Protein AF-A0A8H6IB47-F1 (afdb_monomer)

InterPro domains:
  IPR002100 Transcription factor, MADS-box [PF00319] (3-39)
  IPR002100 Transcription factor, MADS-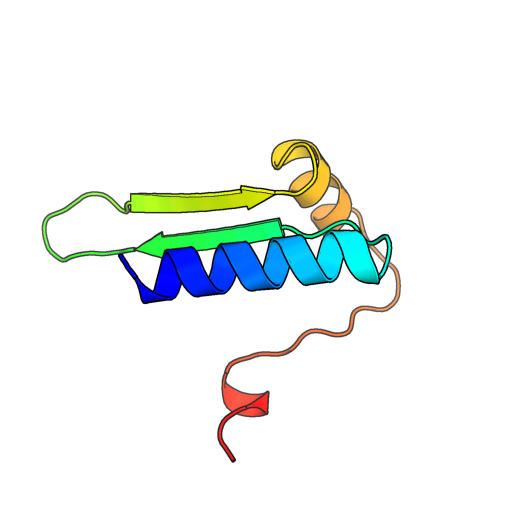box [PR00404] (2-17)
  IPR002100 Transcription factor, MADS-box [PR00404] (17-38)
  IPR002100 Transcription factor, MADS-box [PS50066] (1-30)
  IPR002100 Transcription factor, MADS-box [SM00432] (3-43)
  IPR036879 Transcription factor, MADS-box superfamily [G3DSA:3.40.1810.10] (1-69)
  IPR036879 Transcription factor, MADS-box superfamily [SSF55455] (2-59)
  IPR050142 MADS-box/MEF2 Transcription Factor [PTHR48019] (2-54)

Secondary structure (DSSP, 8-state):
-HHHHHHHHHHHHHHHHHT---EEEEEE--TTSPPEEEEEESS-HHHHHHHHHH--S------GGGS--

Solvent-accessible surface area (backbone atoms only — not comparable to full-atom values): 4545 Å² total; per-residue (Å²): 112,68,67,61,54,53,49,54,51,52,51,51,51,48,24,64,77,68,74,45,89,48,73,47,83,44,78,48,77,46,91,99,51,76,69,43,80,47,74,50,52,78,69,60,62,68,58,54,50,52,52,59,76,68,59,84,70,93,78,94,81,82,58,74,80,79,70,69,124

Organism: NCBI:txid980116

pLDDT: mean 94.83, std 5.78, range [64.19, 98.31]

Mean predicted aligned error: 3.49 Å

Sequence (69 aa):
LQRKNGLFKKVYELGVLCSVDVAVIIFEERAGHHAKLYEYCSTDIRDMVSRHMRHDGEKDAKGPSDFSG

Radius of gyration: 14.22 Å; Cα contacts (8 Å, |Δi|>4): 46; chains: 1; bounding box: 32×25×33 Å

Structure (mmCIF, N/CA/C/O backbone):
data_AF-A0A8H6IB47-F1
#
_entry.id   AF-A0A8H6IB47-F1
#
loop_
_atom_site.group_PDB
_atom_site.id
_atom_site.type_symbol
_atom_site.label_atom_id
_atom_site.label_alt_id
_atom_site.label_comp_id
_atom_site.label_asym_id
_atom_site.label_entity_id
_atom_site.label_seq_id
_atom_site.pdbx_PDB_ins_code
_atom_site.Cartn_x
_atom_site.Cartn_y
_atom_site.Cartn_z
_atom_site.occupancy
_atom_site.B_iso_or_equiv
_atom_site.auth_seq_id
_atom_site.auth_comp_id
_atom_site.auth_asym_id
_atom_site.auth_atom_id
_atom_site.pdbx_PDB_model_num
ATOM 1 N N . LEU A 1 1 ? 0.893 6.003 16.196 1.00 64.19 1 LEU A N 1
ATOM 2 C CA . LEU A 1 1 ? 1.284 6.881 15.063 1.00 64.19 1 LEU A CA 1
ATOM 3 C C . LEU A 1 1 ? 2.685 6.570 14.517 1.00 64.19 1 LEU A C 1
ATOM 5 O O . LEU A 1 1 ? 2.818 6.383 13.315 1.00 64.19 1 LEU A O 1
ATOM 9 N N . GLN A 1 2 ? 3.708 6.450 15.375 1.00 78.62 2 GLN A N 1
ATOM 10 C CA . GLN A 1 2 ? 5.107 6.249 14.952 1.00 78.62 2 GLN A CA 1
ATOM 11 C C . GLN A 1 2 ? 5.343 4.974 14.117 1.00 78.62 2 GLN A C 1
ATOM 13 O O . GLN A 1 2 ? 5.945 5.062 13.052 1.00 78.62 2 GLN A O 1
ATOM 18 N N . ARG A 1 3 ? 4.806 3.812 14.527 1.00 90.12 3 ARG A N 1
ATOM 19 C CA . ARG A 1 3 ? 4.974 2.545 13.778 1.00 90.12 3 ARG A CA 1
ATOM 20 C C . ARG A 1 3 ? 4.400 2.605 12.358 1.00 90.12 3 ARG A C 1
ATOM 22 O O . ARG A 1 3 ? 5.064 2.193 11.417 1.00 90.12 3 ARG A O 1
ATOM 29 N N . LYS A 1 4 ? 3.210 3.193 12.198 1.00 91.56 4 LYS A N 1
ATOM 30 C CA . LYS A 1 4 ? 2.564 3.395 10.890 1.00 91.56 4 LYS A CA 1
ATOM 31 C C . LYS A 1 4 ? 3.418 4.270 9.970 1.00 91.56 4 LYS A C 1
ATOM 33 O O . LYS A 1 4 ? 3.601 3.943 8.806 1.00 91.56 4 LYS A O 1
ATOM 38 N N . ASN A 1 5 ? 3.954 5.374 10.492 1.00 91.31 5 ASN A N 1
ATOM 39 C CA . ASN A 1 5 ? 4.810 6.260 9.701 1.00 91.31 5 ASN A CA 1
ATOM 40 C C . ASN A 1 5 ? 6.123 5.563 9.306 1.00 91.31 5 ASN A C 1
ATOM 42 O O . ASN A 1 5 ? 6.569 5.716 8.175 1.00 91.31 5 ASN A O 1
ATOM 46 N N . GLY A 1 6 ? 6.702 4.752 10.201 1.00 96.25 6 GLY A N 1
ATOM 47 C CA . GLY A 1 6 ? 7.863 3.918 9.884 1.00 96.25 6 GLY A CA 1
ATOM 48 C C . GLY A 1 6 ? 7.577 2.883 8.791 1.00 96.25 6 GLY A C 1
ATOM 49 O O . GLY A 1 6 ? 8.389 2.722 7.885 1.00 96.25 6 GLY A O 1
ATOM 50 N N . LEU A 1 7 ? 6.409 2.233 8.834 1.00 96.31 7 LEU A N 1
ATOM 51 C CA . LEU A 1 7 ? 5.966 1.309 7.788 1.00 96.31 7 LEU A CA 1
ATOM 52 C C . LEU A 1 7 ? 5.837 2.022 6.438 1.00 96.31 7 LEU A C 1
ATOM 54 O O . LEU A 1 7 ? 6.428 1.574 5.465 1.00 96.31 7 LEU A O 1
ATOM 58 N N . PHE A 1 8 ? 5.134 3.155 6.382 1.00 97.00 8 PHE A N 1
ATOM 59 C CA . PHE A 1 8 ? 4.965 3.903 5.132 1.00 97.00 8 PHE A CA 1
ATOM 60 C C . PHE A 1 8 ? 6.296 4.389 4.555 1.00 97.00 8 PHE A C 1
ATOM 62 O O . PHE A 1 8 ? 6.487 4.321 3.346 1.00 97.00 8 PHE A O 1
ATOM 69 N N . LYS A 1 9 ? 7.250 4.792 5.404 1.00 97.3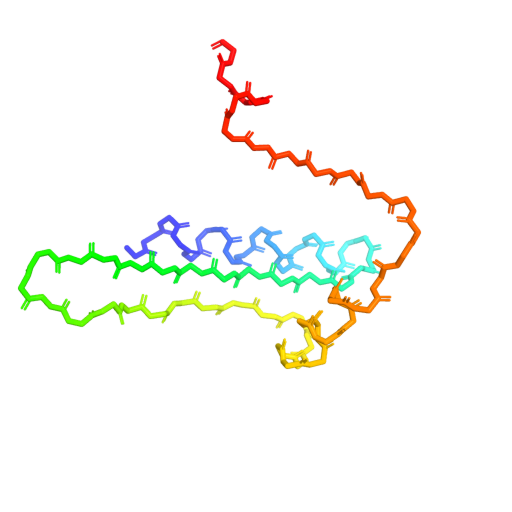1 9 LYS A N 1
ATOM 70 C CA . LYS A 1 9 ? 8.601 5.137 4.950 1.00 97.31 9 LYS A CA 1
ATOM 71 C C . LYS A 1 9 ? 9.309 3.938 4.309 1.00 97.31 9 LYS A C 1
ATOM 73 O O . LYS A 1 9 ? 9.854 4.081 3.223 1.00 97.31 9 LYS A O 1
ATOM 78 N N . LYS A 1 10 ? 9.253 2.759 4.938 1.00 97.56 10 LYS A N 1
ATOM 79 C CA . LYS A 1 10 ? 9.847 1.528 4.385 1.00 97.56 10 LYS A CA 1
ATOM 80 C C . LYS A 1 10 ? 9.202 1.105 3.066 1.00 97.56 10 LYS A C 1
ATOM 82 O O . LYS A 1 10 ? 9.902 0.674 2.160 1.00 97.56 10 LYS A O 1
ATOM 87 N N . VAL A 1 11 ? 7.880 1.224 2.958 1.00 97.56 11 VAL A N 1
ATOM 88 C CA . VAL A 1 11 ? 7.135 0.879 1.737 1.00 97.56 11 VAL A CA 1
ATOM 89 C C . VAL A 1 11 ? 7.496 1.841 0.603 1.00 97.56 11 VAL A C 1
ATOM 91 O O . VAL A 1 11 ? 7.756 1.390 -0.506 1.00 97.56 11 VAL A O 1
ATOM 94 N N . TYR A 1 12 ? 7.598 3.143 0.890 1.00 97.81 12 TYR A N 1
ATOM 95 C CA . TYR A 1 12 ? 8.106 4.132 -0.064 1.00 97.81 12 TYR A CA 1
ATOM 96 C C . TYR A 1 12 ? 9.532 3.805 -0.530 1.00 97.81 12 TYR A C 1
ATOM 98 O O . TYR A 1 12 ? 9.789 3.765 -1.730 1.00 97.81 12 TYR A O 1
ATOM 106 N N . GLU A 1 13 ? 10.447 3.536 0.408 1.00 98.25 13 GLU A N 1
ATOM 107 C CA . GLU A 1 13 ? 11.829 3.155 0.092 1.00 98.25 13 GLU A CA 1
ATOM 108 C C . GLU A 1 13 ? 11.869 1.913 -0.809 1.00 98.25 13 GLU A C 1
ATOM 110 O O . GLU A 1 13 ? 12.580 1.919 -1.809 1.00 98.25 13 GLU A O 1
ATOM 115 N N . LEU A 1 14 ? 11.068 0.884 -0.508 1.00 98.00 14 LEU A N 1
ATOM 116 C CA . LEU A 1 14 ? 10.958 -0.327 -1.324 1.00 98.00 14 LEU A CA 1
ATOM 117 C C . LEU A 1 14 ? 10.469 -0.025 -2.748 1.00 98.00 14 LEU A C 1
ATOM 119 O O . LEU A 1 14 ? 11.082 -0.488 -3.708 1.00 98.00 14 LEU A O 1
ATOM 123 N N . GLY A 1 15 ? 9.399 0.764 -2.888 1.00 97.56 15 GLY A N 1
ATOM 124 C CA . GLY A 1 15 ? 8.849 1.137 -4.194 1.00 97.56 15 GLY A CA 1
ATOM 125 C C . GLY A 1 15 ? 9.872 1.860 -5.072 1.00 97.56 15 GLY A C 1
ATOM 126 O O . GLY A 1 15 ? 10.042 1.515 -6.240 1.00 97.56 15 GLY A O 1
ATOM 127 N N . VAL A 1 16 ? 10.621 2.803 -4.486 1.00 96.81 16 VAL A N 1
ATOM 128 C CA . VAL A 1 16 ? 11.676 3.552 -5.189 1.00 96.81 16 VAL A CA 1
ATOM 129 C C . VAL A 1 16 ? 12.871 2.663 -5.533 1.00 96.81 16 VAL A C 1
ATOM 131 O O . VAL A 1 16 ? 13.319 2.660 -6.677 1.00 96.81 16 VAL A O 1
ATOM 134 N N . LEU A 1 17 ? 13.400 1.907 -4.567 1.00 98.31 17 LEU A N 1
ATOM 135 C CA . LEU A 1 17 ? 14.630 1.125 -4.743 1.00 98.31 17 LEU A CA 1
ATOM 136 C C . LEU A 1 17 ? 14.456 -0.040 -5.716 1.00 98.31 17 LEU A C 1
ATOM 138 O O . LEU A 1 17 ? 15.381 -0.364 -6.456 1.00 98.31 17 LEU A O 1
ATOM 142 N N . CYS A 1 18 ? 13.283 -0.668 -5.713 1.00 98.06 18 CYS A N 1
ATOM 143 C CA . CYS A 1 18 ? 1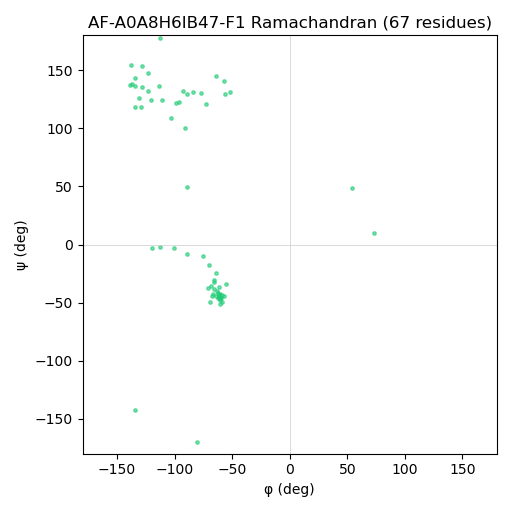3.011 -1.835 -6.543 1.00 98.06 18 CYS A CA 1
ATOM 144 C C . CYS A 1 18 ? 12.216 -1.505 -7.812 1.00 98.06 18 CYS A C 1
ATOM 146 O O . CYS A 1 18 ? 12.008 -2.403 -8.621 1.00 98.06 18 CYS A O 1
ATOM 148 N N . SER A 1 19 ? 11.802 -0.246 -8.015 1.00 97.06 19 SER A N 1
ATOM 149 C CA . SER A 1 19 ? 10.961 0.173 -9.151 1.00 97.06 19 SER A CA 1
ATOM 150 C C . SER A 1 19 ? 9.674 -0.655 -9.268 1.00 97.06 19 SER A C 1
ATOM 152 O O . SER A 1 19 ? 9.339 -1.172 -10.333 1.00 97.06 19 SER A O 1
ATOM 154 N N . VAL A 1 20 ? 8.968 -0.807 -8.146 1.00 97.44 20 VAL A N 1
ATOM 155 C CA . VAL A 1 20 ? 7.735 -1.602 -8.040 1.00 97.44 20 VAL A CA 1
ATOM 156 C C . VAL A 1 20 ? 6.572 -0.760 -7.528 1.00 97.44 20 VAL A C 1
ATOM 158 O O . VAL A 1 20 ? 6.749 0.123 -6.688 1.00 97.44 20 VAL A O 1
ATOM 161 N N . ASP A 1 21 ? 5.365 -1.083 -7.992 1.00 97.75 21 ASP A N 1
ATOM 162 C CA . ASP A 1 21 ? 4.134 -0.525 -7.437 1.00 97.75 21 ASP A CA 1
ATOM 163 C C . ASP A 1 21 ? 3.795 -1.205 -6.110 1.00 97.75 21 ASP A C 1
ATOM 165 O O . ASP A 1 21 ? 3.762 -2.434 -6.011 1.00 97.75 21 ASP A O 1
ATOM 169 N N . VAL A 1 22 ? 3.509 -0.407 -5.084 1.00 97.62 22 VAL A N 1
ATOM 170 C CA . VAL A 1 22 ? 3.223 -0.892 -3.731 1.00 97.62 22 VAL A CA 1
ATOM 171 C C . VAL A 1 22 ? 2.038 -0.148 -3.130 1.00 97.62 22 VAL A C 1
ATOM 173 O O . VAL A 1 22 ? 1.909 1.073 -3.236 1.00 97.62 22 VAL A O 1
ATOM 176 N N . ALA A 1 23 ? 1.169 -0.896 -2.456 1.00 97.62 23 ALA A N 1
ATOM 177 C CA . ALA A 1 23 ? 0.029 -0.363 -1.728 1.00 97.62 23 ALA A CA 1
ATOM 178 C C . ALA A 1 23 ? -0.068 -1.018 -0.348 1.00 97.62 23 ALA A C 1
ATOM 180 O O . ALA A 1 23 ? 0.200 -2.208 -0.187 1.00 97.62 23 ALA A O 1
ATOM 181 N N . VAL A 1 24 ? -0.462 -0.233 0.649 1.00 97.50 24 VAL A N 1
ATOM 182 C CA . VAL A 1 24 ? -0.741 -0.688 2.011 1.00 97.50 24 VAL A CA 1
ATOM 183 C C . VAL A 1 24 ? -2.091 -0.133 2.425 1.00 97.50 24 VAL A C 1
ATOM 185 O O . VAL A 1 24 ? -2.295 1.077 2.380 1.00 97.50 24 VAL A O 1
ATOM 188 N N . ILE A 1 25 ? -2.982 -1.018 2.865 1.00 97.00 25 ILE A N 1
ATOM 189 C CA . ILE A 1 25 ? -4.320 -0.698 3.367 1.00 97.00 25 ILE A CA 1
ATOM 190 C C . ILE A 1 25 ? -4.394 -1.205 4.808 1.00 97.00 25 ILE A C 1
ATOM 192 O O . ILE A 1 25 ? -4.120 -2.374 5.070 1.00 97.00 25 ILE A O 1
ATOM 196 N N . ILE A 1 26 ? -4.729 -0.327 5.754 1.00 96.19 26 ILE A N 1
ATOM 197 C CA . ILE A 1 26 ? -4.829 -0.647 7.182 1.00 96.19 26 ILE A CA 1
ATOM 198 C C . ILE A 1 26 ? -6.177 -0.155 7.693 1.00 96.19 26 ILE A C 1
ATOM 200 O O . ILE A 1 26 ? -6.431 1.050 7.720 1.00 96.19 26 ILE A O 1
ATOM 204 N N . PHE A 1 27 ? -7.001 -1.081 8.169 1.00 96.06 27 PHE A N 1
ATOM 205 C CA . PHE A 1 27 ? -8.199 -0.760 8.935 1.00 96.06 27 PHE A CA 1
ATOM 206 C C . PHE A 1 27 ? -7.886 -0.853 10.427 1.00 96.06 27 PHE A C 1
ATOM 208 O O . PHE A 1 27 ? -7.423 -1.881 10.918 1.00 96.06 27 PHE A O 1
ATOM 215 N N . GLU A 1 28 ? -8.108 0.241 11.150 1.00 93.88 28 GLU A N 1
ATOM 216 C CA . GLU A 1 28 ? -8.037 0.275 12.607 1.00 93.88 28 GLU A CA 1
ATOM 217 C C . GLU A 1 28 ? -9.461 0.270 13.169 1.00 93.88 28 GLU A C 1
ATOM 219 O O . GLU A 1 28 ? -10.179 1.268 13.066 1.00 93.88 28 GLU A O 1
ATOM 224 N N . GLU A 1 29 ? -9.859 -0.848 13.774 1.00 94.81 29 GLU A N 1
ATOM 225 C CA . GLU A 1 29 ? -11.117 -0.957 14.510 1.00 94.81 29 GLU A CA 1
ATOM 226 C C . GLU A 1 29 ? -10.893 -0.658 15.993 1.00 94.81 29 GLU A C 1
ATOM 228 O O . GLU A 1 29 ? -9.976 -1.179 16.631 1.00 94.81 29 GLU A O 1
ATOM 233 N N . ARG A 1 30 ? -11.743 0.201 16.558 1.00 93.06 30 ARG A N 1
ATOM 234 C CA . ARG A 1 30 ? -11.791 0.467 17.997 1.00 93.06 30 ARG A CA 1
ATOM 235 C C . ARG A 1 30 ? -13.227 0.309 18.460 1.00 93.06 30 ARG A C 1
ATOM 237 O O . ARG A 1 30 ? -14.135 0.834 17.821 1.00 93.06 30 ARG A O 1
ATOM 244 N N . ALA A 1 31 ? -13.431 -0.374 19.585 1.00 94.06 31 ALA A N 1
ATOM 245 C CA . ALA A 1 31 ? -14.761 -0.538 20.159 1.00 94.06 31 ALA A CA 1
ATOM 246 C C . ALA A 1 31 ? -15.459 0.828 20.317 1.00 94.06 31 ALA A C 1
ATOM 248 O O . ALA A 1 31 ? -14.862 1.798 20.795 1.00 94.06 31 ALA A O 1
ATOM 249 N N . GLY A 1 32 ? -16.709 0.910 19.859 1.00 94.00 32 GLY A N 1
ATOM 250 C CA . GLY A 1 32 ? -17.514 2.133 19.912 1.00 94.00 32 GLY A CA 1
ATOM 251 C C . GLY A 1 32 ? -17.118 3.238 18.924 1.00 94.00 32 GLY A C 1
ATOM 252 O O . GLY A 1 32 ? -17.627 4.346 19.048 1.00 94.00 32 GLY A O 1
ATOM 253 N N . HIS A 1 33 ? -16.228 2.975 17.961 1.00 94.25 33 HIS A N 1
ATOM 254 C CA . HIS A 1 33 ? -15.821 3.943 16.939 1.00 94.25 33 HIS A CA 1
ATOM 255 C C . HIS A 1 33 ? -15.943 3.345 15.535 1.00 94.25 33 HIS A C 1
ATOM 257 O O . HIS A 1 33 ? -15.819 2.136 15.347 1.00 94.25 33 HIS A O 1
ATOM 263 N N . HIS A 1 34 ? -16.141 4.202 14.531 1.00 95.06 34 HIS A N 1
ATOM 264 C CA . HIS A 1 34 ? -16.043 3.786 13.133 1.00 95.06 34 HIS A CA 1
ATOM 265 C C . HIS A 1 34 ? -14.615 3.341 12.800 1.00 95.06 34 HIS A C 1
ATOM 267 O O . HIS A 1 34 ? -13.644 3.927 13.293 1.00 95.06 34 HIS A O 1
ATOM 273 N N . ALA A 1 35 ? -14.498 2.330 11.935 1.00 96.00 35 ALA A N 1
ATOM 274 C CA . ALA A 1 35 ? -13.216 1.879 11.420 1.00 96.00 35 ALA A CA 1
ATOM 275 C C . ALA A 1 35 ? -12.478 3.047 10.761 1.00 96.00 35 ALA A C 1
ATOM 277 O O . ALA A 1 35 ? -13.028 3.765 9.921 1.00 96.00 35 ALA A O 1
ATOM 278 N N . LYS A 1 36 ? -11.220 3.240 11.149 1.00 95.62 36 LYS A N 1
ATOM 279 C CA . LYS A 1 36 ? -10.370 4.261 10.554 1.00 95.62 36 LYS A CA 1
ATOM 280 C C . LYS A 1 36 ? -9.469 3.623 9.510 1.00 95.62 36 LYS A C 1
ATOM 282 O O . LYS A 1 36 ? -8.682 2.735 9.830 1.00 95.62 36 LYS A O 1
ATOM 287 N N . LEU A 1 37 ? -9.572 4.107 8.278 1.00 95.62 37 LEU A N 1
ATOM 288 C CA . LEU A 1 37 ? -8.703 3.708 7.180 1.00 95.62 37 LEU A CA 1
ATOM 289 C C . LEU A 1 37 ? -7.408 4.527 7.211 1.00 95.62 37 LEU A C 1
ATOM 291 O O . LEU A 1 37 ? -7.431 5.758 7.293 1.00 95.62 37 LEU A O 1
ATOM 295 N N . TYR A 1 38 ? -6.279 3.836 7.115 1.00 95.81 38 TYR A N 1
ATOM 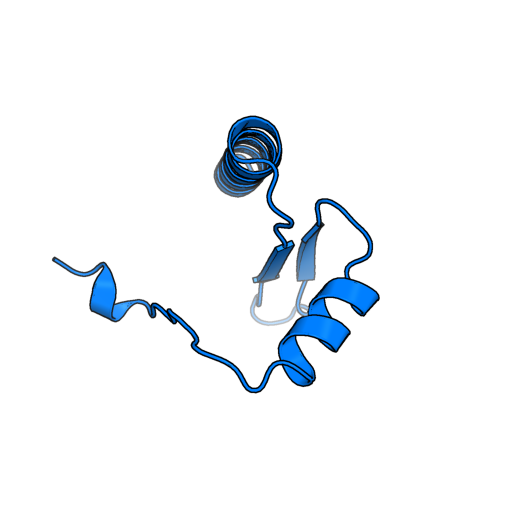296 C CA . TYR A 1 38 ? -5.001 4.424 6.747 1.00 95.81 38 TYR A CA 1
ATOM 297 C C . TYR A 1 38 ? -4.461 3.696 5.531 1.00 95.81 38 TYR A C 1
ATOM 299 O O . TYR A 1 38 ? -4.368 2.471 5.534 1.00 95.81 38 TYR A O 1
ATOM 307 N N . GLU A 1 39 ? -4.023 4.454 4.539 1.00 96.69 39 GLU A N 1
ATOM 308 C CA . GLU A 1 39 ? -3.468 3.885 3.323 1.00 96.69 39 GLU A CA 1
ATOM 309 C C . GLU A 1 39 ? -2.225 4.634 2.856 1.00 96.69 39 GLU A C 1
ATOM 311 O O . GLU A 1 39 ? -2.006 5.806 3.176 1.00 96.69 39 GLU A O 1
ATOM 316 N N . TYR A 1 40 ? -1.397 3.906 2.123 1.00 97.31 40 TYR A N 1
ATOM 317 C CA . TYR A 1 40 ? -0.323 4.428 1.298 1.00 97.31 40 TYR A CA 1
ATOM 318 C C . TYR A 1 40 ? -0.398 3.704 -0.043 1.00 97.31 40 TYR A C 1
ATOM 320 O O . TYR A 1 40 ? -0.552 2.483 -0.076 1.00 97.31 40 TYR A O 1
ATOM 328 N N . CYS A 1 41 ? -0.254 4.437 -1.138 1.00 97.75 41 CYS A N 1
ATOM 329 C CA . CYS A 1 41 ? -0.130 3.878 -2.472 1.00 97.75 41 CYS A CA 1
ATOM 330 C C . CYS A 1 41 ? 0.948 4.662 -3.216 1.00 97.75 41 CYS A C 1
ATOM 332 O O . CYS A 1 41 ? 1.003 5.887 -3.099 1.00 97.75 41 CYS A O 1
ATOM 334 N N . SER A 1 42 ? 1.814 3.968 -3.954 1.00 97.31 42 SER A N 1
ATOM 335 C CA . SER A 1 42 ? 2.769 4.621 -4.854 1.00 97.31 42 SER A CA 1
ATOM 336 C C . SER A 1 42 ? 2.083 5.259 -6.072 1.00 97.31 42 SER A C 1
ATOM 338 O O . SER A 1 42 ? 2.679 6.118 -6.716 1.00 97.31 42 SER A O 1
ATOM 340 N N . THR A 1 43 ? 0.841 4.856 -6.370 1.00 94.88 43 THR A N 1
ATOM 341 C CA . THR A 1 43 ? 0.009 5.31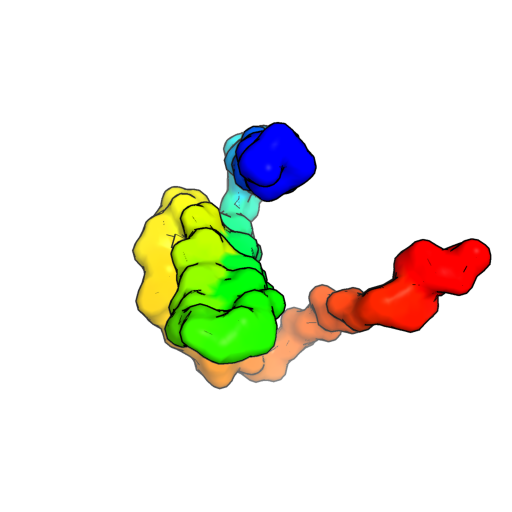5 -7.495 1.00 94.88 43 THR A CA 1
ATOM 342 C C . THR A 1 43 ? -1.432 5.623 -7.025 1.00 94.88 43 THR A C 1
ATOM 344 O O . THR A 1 43 ? -1.606 6.175 -5.937 1.00 94.88 43 THR A O 1
ATOM 347 N N . ASP A 1 44 ? -2.473 5.315 -7.817 1.00 96.69 44 ASP A N 1
ATOM 348 C CA . ASP A 1 44 ? -3.884 5.399 -7.400 1.00 96.69 44 ASP A CA 1
ATOM 349 C C . ASP A 1 44 ? -4.338 4.066 -6.777 1.00 96.69 44 ASP A C 1
ATOM 351 O O . ASP A 1 44 ? -4.173 2.981 -7.345 1.00 96.69 44 ASP A O 1
ATOM 355 N N . ILE A 1 45 ? -4.939 4.146 -5.587 1.00 97.69 45 ILE A N 1
ATOM 356 C CA . ILE A 1 45 ? -5.348 2.961 -4.825 1.00 97.69 45 ILE A CA 1
ATOM 357 C C . ILE A 1 45 ? -6.455 2.158 -5.520 1.00 97.69 45 ILE A C 1
ATOM 359 O O . ILE A 1 45 ? -6.480 0.931 -5.420 1.00 97.69 45 ILE A O 1
ATOM 363 N N . ARG A 1 46 ? -7.357 2.812 -6.260 1.00 97.44 46 ARG A N 1
ATOM 364 C CA . ARG A 1 46 ? -8.456 2.140 -6.971 1.00 97.44 46 ARG A CA 1
ATOM 365 C C . ARG A 1 46 ? -7.919 1.340 -8.147 1.00 97.44 46 ARG A C 1
ATOM 367 O O . ARG A 1 46 ? -8.396 0.228 -8.382 1.00 97.44 46 ARG A O 1
ATOM 374 N N . ASP A 1 47 ? -6.908 1.863 -8.832 1.00 97.62 47 ASP A N 1
ATOM 375 C CA . ASP A 1 47 ? -6.233 1.157 -9.918 1.00 97.62 47 ASP A CA 1
ATOM 376 C C . ASP A 1 47 ? -5.459 -0.054 -9.386 1.00 97.62 47 ASP A C 1
ATOM 378 O O . ASP A 1 47 ? -5.590 -1.152 -9.930 1.00 97.62 47 ASP A O 1
ATOM 382 N N . MET A 1 48 ? -4.732 0.100 -8.271 1.00 97.38 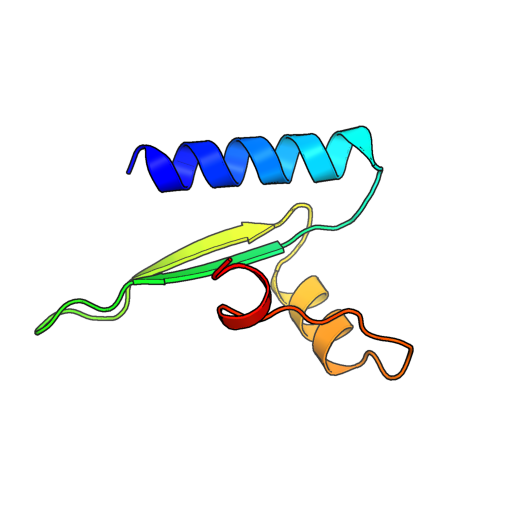48 MET A N 1
ATOM 383 C CA . MET A 1 48 ? -4.021 -1.007 -7.615 1.00 97.38 48 MET A CA 1
ATOM 384 C C . MET A 1 48 ? -4.962 -2.123 -7.152 1.00 97.38 48 MET A C 1
ATOM 386 O O . MET A 1 48 ? -4.699 -3.300 -7.414 1.00 97.38 48 MET A O 1
ATOM 390 N N . VAL A 1 49 ? -6.083 -1.776 -6.512 1.00 97.75 49 VAL A N 1
ATOM 391 C CA . VAL A 1 49 ? -7.097 -2.763 -6.107 1.00 97.75 49 VAL A CA 1
ATOM 392 C C . VAL A 1 49 ? -7.723 -3.425 -7.333 1.00 97.75 49 VAL A C 1
ATOM 394 O O . VAL A 1 49 ? -7.829 -4.649 -7.377 1.00 97.75 49 VAL A O 1
ATOM 397 N N . SER A 1 50 ? -8.071 -2.656 -8.367 1.00 97.75 50 SER A N 1
ATOM 398 C CA . SER A 1 50 ? -8.640 -3.204 -9.605 1.00 97.75 50 SER A CA 1
ATOM 399 C C . SER A 1 50 ? -7.679 -4.169 -10.302 1.00 97.75 50 SER A C 1
ATOM 401 O O . SER A 1 50 ? -8.095 -5.246 -10.733 1.00 97.75 50 SER A O 1
ATOM 403 N N . ARG A 1 51 ? -6.387 -3.822 -10.378 1.00 96.88 51 ARG A N 1
ATOM 404 C CA . ARG A 1 51 ? -5.320 -4.681 -10.911 1.00 96.88 51 ARG A CA 1
ATOM 405 C C . ARG A 1 51 ? -5.181 -5.961 -10.090 1.00 96.88 51 ARG A C 1
ATOM 407 O O . ARG A 1 51 ? -5.102 -7.034 -10.676 1.00 96.88 51 ARG A O 1
ATOM 414 N N . HIS A 1 52 ? -5.211 -5.867 -8.760 1.00 96.75 52 HIS A N 1
ATOM 415 C CA . HIS A 1 52 ? -5.161 -7.034 -7.876 1.00 96.75 52 HIS A CA 1
ATOM 416 C C . HIS A 1 52 ? -6.357 -7.977 -8.083 1.00 96.75 52 HIS A C 1
ATOM 418 O O . HIS A 1 52 ? -6.167 -9.186 -8.211 1.00 96.75 52 HIS A O 1
ATOM 424 N N . MET A 1 53 ? -7.579 -7.438 -8.165 1.00 96.88 53 MET A N 1
ATOM 425 C CA . MET A 1 53 ? -8.798 -8.238 -8.354 1.00 96.88 53 MET A CA 1
AT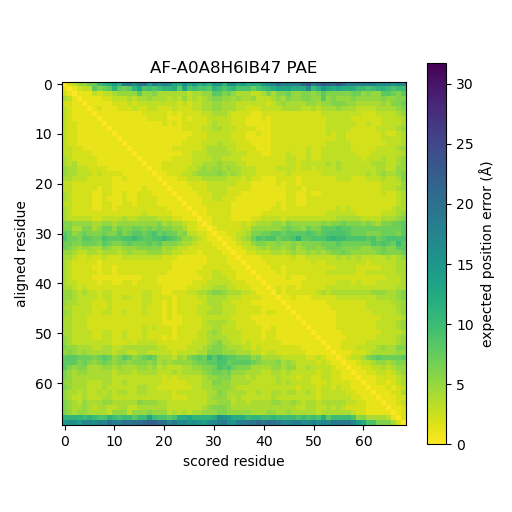OM 426 C C . MET A 1 53 ? -8.845 -8.948 -9.712 1.00 96.88 53 MET A C 1
ATOM 428 O O . MET A 1 53 ? -9.437 -10.018 -9.817 1.00 96.88 53 MET A O 1
ATOM 432 N N . ARG A 1 54 ? -8.235 -8.358 -10.746 1.00 97.06 54 ARG A N 1
ATOM 433 C CA . ARG A 1 54 ? -8.183 -8.922 -12.104 1.00 97.06 54 ARG A CA 1
ATOM 434 C C . ARG A 1 54 ? -6.986 -9.845 -12.341 1.00 97.06 54 ARG A C 1
ATOM 436 O O . ARG A 1 54 ? -6.928 -10.464 -13.394 1.00 97.06 54 ARG A O 1
ATOM 443 N N . HIS A 1 55 ? -6.035 -9.921 -11.407 1.00 96.56 55 HIS A N 1
ATOM 444 C CA . HIS A 1 55 ? -4.823 -10.728 -11.569 1.00 96.56 55 HIS A CA 1
ATOM 445 C C . HIS A 1 55 ? -5.137 -12.223 -11.458 1.00 96.56 55 HIS A C 1
ATOM 447 O O . HIS A 1 55 ? -5.606 -12.687 -10.412 1.00 96.56 55 HIS A O 1
ATOM 453 N N . ASP A 1 56 ? -4.833 -12.972 -12.513 1.00 95.12 56 ASP A N 1
ATOM 454 C CA . ASP A 1 56 ? -5.030 -14.421 -12.651 1.00 95.12 56 ASP A CA 1
ATOM 455 C C . ASP A 1 56 ? -3.710 -15.216 -12.727 1.00 95.12 56 ASP A C 1
ATOM 457 O O . ASP A 1 56 ? -3.732 -16.445 -12.763 1.00 95.12 56 ASP A O 1
ATOM 461 N N . GLY A 1 57 ? -2.564 -14.529 -12.700 1.00 96.12 57 GLY A N 1
ATOM 462 C CA . GLY A 1 57 ? -1.239 -15.146 -12.695 1.00 96.12 57 GLY A CA 1
ATOM 463 C C . GLY A 1 57 ? -0.777 -15.641 -11.320 1.00 96.12 57 GLY A C 1
ATOM 464 O O . GLY A 1 57 ? -1.525 -15.653 -10.340 1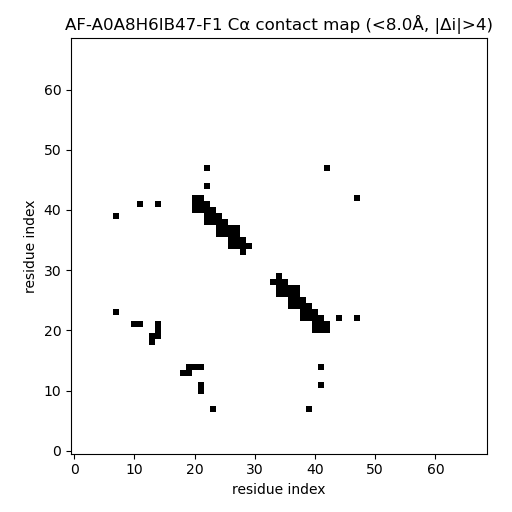.00 96.12 57 GLY A O 1
ATOM 465 N N . GLU A 1 58 ? 0.504 -16.014 -11.245 1.00 96.12 58 GLU A N 1
ATOM 466 C CA . GLU A 1 58 ? 1.158 -16.447 -10.006 1.00 96.12 58 GLU A CA 1
ATOM 467 C C . GLU A 1 58 ? 1.059 -15.373 -8.908 1.00 96.12 58 GLU A C 1
ATOM 469 O O . GLU A 1 58 ? 1.144 -14.166 -9.172 1.00 96.12 58 GLU A O 1
ATOM 474 N N . LYS A 1 59 ? 0.842 -15.825 -7.668 1.00 94.62 59 LYS A N 1
ATOM 475 C CA . LYS A 1 59 ? 0.671 -14.989 -6.477 1.00 94.62 59 LYS A CA 1
ATOM 476 C C . LYS A 1 59 ? 1.504 -15.563 -5.333 1.00 94.62 59 LYS A C 1
ATOM 478 O O . LYS A 1 59 ? 1.214 -16.662 -4.869 1.00 94.62 59 LYS A O 1
ATOM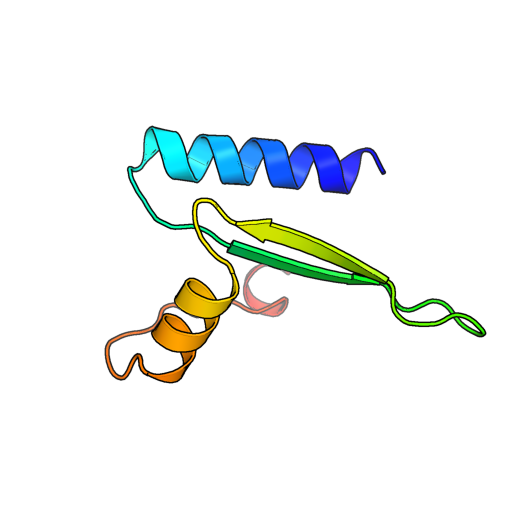 483 N N . ASP A 1 60 ? 2.472 -14.792 -4.842 1.00 95.06 60 ASP A N 1
ATOM 484 C CA . ASP A 1 60 ? 3.135 -15.058 -3.560 1.00 95.06 60 ASP A CA 1
ATOM 485 C C . ASP A 1 60 ? 2.383 -14.314 -2.444 1.00 95.06 60 ASP A C 1
ATOM 487 O O . ASP A 1 60 ? 2.499 -13.095 -2.300 1.00 95.06 60 ASP A O 1
ATOM 491 N N . ALA A 1 61 ? 1.538 -15.033 -1.703 1.00 94.56 61 ALA A N 1
ATOM 492 C CA . ALA A 1 61 ? 0.716 -14.479 -0.630 1.00 94.56 61 ALA A CA 1
ATOM 493 C C . ALA A 1 61 ? 1.204 -14.986 0.731 1.00 94.56 61 ALA A C 1
ATOM 495 O O . ALA A 1 61 ? 1.244 -16.192 0.962 1.00 94.56 61 ALA A O 1
ATOM 496 N N . LYS A 1 62 ? 1.528 -14.061 1.644 1.00 95.56 62 LYS A N 1
ATOM 497 C CA . LYS A 1 62 ? 1.953 -14.367 3.020 1.00 95.56 62 LYS A CA 1
ATOM 498 C C . LYS A 1 62 ? 0.921 -13.887 4.038 1.00 95.56 62 LYS A C 1
ATOM 500 O O . LYS A 1 62 ? 0.422 -12.766 3.938 1.00 95.56 62 LYS A O 1
ATOM 505 N N . GLY A 1 63 ? 0.627 -14.725 5.025 1.00 95.19 63 GLY A N 1
ATOM 506 C CA . GLY A 1 63 ? -0.213 -14.437 6.183 1.00 95.19 63 GLY A CA 1
ATOM 507 C C . GLY A 1 63 ? 0.583 -14.429 7.496 1.00 95.19 63 GLY A C 1
ATOM 508 O O . GLY A 1 63 ? 1.782 -14.696 7.505 1.00 95.19 63 GLY A O 1
ATOM 509 N N . PRO A 1 64 ? -0.062 -14.129 8.640 1.00 95.25 64 PRO A N 1
ATOM 510 C CA . PRO A 1 64 ? 0.621 -14.037 9.935 1.00 95.25 64 PRO A CA 1
ATOM 511 C C . PRO A 1 64 ? 1.420 -15.289 10.331 1.00 95.25 64 PRO A C 1
ATOM 513 O O . PRO A 1 64 ? 2.479 -15.166 10.942 1.00 95.25 64 PRO A O 1
ATOM 516 N N . SER A 1 65 ? 0.939 -16.476 9.955 1.00 95.19 65 SER A N 1
ATOM 517 C CA . SER A 1 65 ? 1.599 -17.761 10.221 1.00 95.19 65 SER A CA 1
ATOM 518 C C . SER A 1 65 ? 2.954 -17.915 9.528 1.00 95.19 65 SER A C 1
ATOM 520 O O . SER A 1 65 ? 3.795 -18.662 10.011 1.00 95.19 65 SER A O 1
ATOM 522 N N . ASP A 1 66 ? 3.196 -17.201 8.426 1.00 95.94 66 ASP A N 1
ATOM 523 C CA . ASP A 1 66 ? 4.472 -17.254 7.701 1.00 95.94 66 ASP A CA 1
ATOM 524 C C . ASP A 1 66 ? 5.596 -16.483 8.415 1.00 95.94 66 ASP A C 1
ATOM 526 O O . ASP A 1 66 ? 6.760 -16.578 8.026 1.00 95.94 66 ASP A O 1
ATOM 530 N N . PHE A 1 67 ? 5.260 -15.709 9.454 1.00 91.25 67 PHE A N 1
ATOM 531 C CA . PHE A 1 67 ? 6.194 -14.848 10.188 1.00 91.25 67 PHE A CA 1
ATOM 532 C C . PHE A 1 67 ? 6.313 -15.194 11.679 1.00 91.25 67 PHE A C 1
ATOM 534 O O . PHE A 1 67 ? 7.092 -14.558 12.388 1.00 91.25 67 PHE A O 1
ATOM 541 N N . SER A 1 68 ? 5.549 -16.168 12.176 1.00 85.50 68 SER A N 1
ATOM 542 C CA . SER A 1 68 ? 5.479 -16.525 13.599 1.00 85.50 68 SER A CA 1
ATOM 543 C C . SER A 1 68 ? 6.516 -17.581 14.010 1.00 85.50 68 SER A C 1
ATOM 545 O O . SER A 1 68 ? 6.138 -18.589 14.605 1.00 85.50 68 SER A O 1
ATOM 547 N N . GLY A 1 69 ? 7.785 -17.378 13.639 1.00 68.25 69 GLY A N 1
ATOM 548 C CA . GLY A 1 69 ? 8.897 -18.273 14.001 1.00 68.25 69 GLY A CA 1
ATOM 549 C C . GLY A 1 69 ? 9.044 -18.511 15.501 1.00 68.25 69 GLY A C 1
ATOM 550 O O . GLY A 1 69 ? 8.710 -17.591 16.283 1.00 68.25 69 GLY A O 1
#

Nearest PDB structures (foldseek):
  7tjk-assembly1_I  TM=3.053E-01  e=1.920E+00  Saccharomyces cerevisiae
  7tjh-assembly1_I  TM=3.156E-01  e=1.920E+00  Saccharomyces cerevisiae
  5x11-assembly3_D  TM=2.694E-01  e=5.511E+00  Bacillus spizizenii str. W23
  5x11-assembly4_G  TM=2.782E-01  e=7.301E+00  Bacillus spizizenii str. W23

Foldseek 3Di:
DVVVVVVLVVQVVCCVVVVDWDKDWDWDDDPPDDTDIDMDTPDDPVVVVVCVVPDPDDDDDDDPVVPPD